Protein AF-A0A1G7VRT6-F1 (afdb_monomer)

Secondary structure (DSSP, 8-state):
--HHHHHHHHHHHHHHHHHHHHHHHHHHHHHHHHHHH-GGG--HHHHHHHHHHHHHHHHHHHHHHHHHHHHHHHHHHH-TTTT----------

Mean predicted aligned error: 7.06 Å

Foldseek 3Di:
DALLVLVVVLVVLLVVLVCLLVVLVVLLVVLVVCCVPPVVPDDPVSVVSSVVSVVSNVVSVVSNVVSVVVLVVSCVVQNPCGNPDDPPPPPDD

Nearest PDB structures (foldseek):
  5frg-assembly1_A  TM=7.160E-01  e=3.836E+00  Xenopus tropicalis
  6msr-assembly1_B  TM=5.242E-01  e=2.718E+00  synthetic construct
  5of9-assembly1_B  TM=4.258E-01  e=2.878E+00  Homo sapiens

Solvent-accessible surface area (backbone atoms only — not comparable to full-atom values): 4991 Å² total; per-residue (Å²): 133,53,58,42,58,54,44,49,54,44,51,51,48,37,50,52,15,46,49,41,21,54,53,14,43,53,48,23,52,52,38,51,53,43,45,74,77,41,51,94,77,56,48,73,67,53,53,53,49,23,55,50,28,40,53,43,14,52,51,12,50,53,46,30,53,52,34,51,53,52,50,52,53,50,31,72,76,62,39,86,66,54,43,62,83,74,81,82,72,83,84,72,132

Radius of gyration: 19.86 Å; Cα contacts (8 Å, |Δi|>4): 71; chains: 1; bounding box: 41×42×50 Å

Sequence (93 aa):
MSLIQARMSIRRNLLWARFVTFGGALYAVGGFVSYFLKPDRVSFWSVGSTVFFAAMSIVGVVLWIRARKRLIAFEAENGKDAGRQVPVTRSDR

Structure (mmCIF, N/CA/C/O backbone):
data_AF-A0A1G7VRT6-F1
#
_entry.id   AF-A0A1G7VRT6-F1
#
loop_
_atom_site.group_PDB
_atom_site.id
_atom_site.type_symbol
_atom_site.label_atom_id
_atom_site.label_alt_id
_atom_site.label_comp_id
_atom_site.label_asym_id
_atom_site.label_entity_id
_atom_site.label_seq_id
_atom_site.pdbx_PDB_ins_code
_atom_site.Cartn_x
_atom_site.Cartn_y
_atom_site.Cartn_z
_atom_site.occupancy
_atom_site.B_iso_or_equiv
_atom_site.auth_seq_id
_atom_site.auth_comp_id
_atom_site.auth_asym_id
_atom_site.auth_atom_id
_atom_site.pdbx_PDB_model_num
ATOM 1 N N . MET A 1 1 ? -5.234 4.113 27.496 1.00 63.56 1 MET A N 1
ATOM 2 C CA . MET A 1 1 ? -5.018 4.843 26.223 1.00 63.56 1 MET A CA 1
ATOM 3 C C . MET A 1 1 ? -6.332 5.513 25.848 1.00 63.56 1 MET A C 1
ATOM 5 O O . MET A 1 1 ? -7.355 4.854 25.981 1.00 63.56 1 MET A O 1
ATOM 9 N N . SER A 1 2 ? -6.354 6.796 25.470 1.00 85.25 2 SER A N 1
ATOM 10 C CA . SER A 1 2 ? -7.634 7.472 25.181 1.00 85.25 2 SER A CA 1
ATOM 11 C C . SER A 1 2 ? -8.237 7.003 23.849 1.00 85.25 2 SER A C 1
ATOM 13 O O . SER A 1 2 ? -7.499 6.657 22.924 1.00 85.25 2 SER A O 1
ATOM 15 N N . LEU A 1 3 ? -9.571 7.034 23.716 1.00 82.44 3 LEU A N 1
ATOM 16 C CA . LEU A 1 3 ? -10.270 6.679 22.465 1.00 82.44 3 LEU A CA 1
ATOM 17 C C . LEU A 1 3 ? -9.787 7.523 21.271 1.00 82.44 3 LEU A C 1
ATOM 19 O O . LEU A 1 3 ? -9.684 7.032 20.147 1.00 82.44 3 LEU A O 1
ATOM 23 N N . ILE A 1 4 ? -9.414 8.782 21.526 1.00 85.12 4 ILE A N 1
ATOM 24 C CA . ILE A 1 4 ? -8.830 9.695 20.536 1.00 85.12 4 ILE A CA 1
ATOM 25 C C . ILE A 1 4 ? -7.448 9.199 20.087 1.00 85.12 4 ILE A C 1
ATOM 27 O O . ILE A 1 4 ? -7.187 9.110 18.888 1.00 85.12 4 ILE A O 1
ATOM 31 N N . GLN A 1 5 ? -6.569 8.838 21.029 1.00 85.44 5 GLN A N 1
ATOM 32 C CA . GLN A 1 5 ? -5.235 8.311 20.717 1.00 85.44 5 GLN A CA 1
ATOM 33 C C . GLN A 1 5 ? -5.316 6.978 19.963 1.00 85.44 5 GLN A C 1
ATOM 35 O O . GLN A 1 5 ? -4.575 6.772 18.999 1.00 85.44 5 GLN A O 1
ATOM 40 N N . ALA A 1 6 ? -6.243 6.096 20.354 1.00 84.81 6 ALA A N 1
ATOM 41 C CA . ALA A 1 6 ? -6.482 4.830 19.670 1.00 84.81 6 ALA A CA 1
ATOM 42 C C . ALA A 1 6 ? -6.897 5.066 18.207 1.00 84.81 6 ALA A C 1
ATOM 44 O O . ALA A 1 6 ? -6.232 4.572 17.291 1.00 84.81 6 ALA A O 1
ATOM 45 N N . ARG A 1 7 ? -7.906 5.915 17.961 1.00 85.31 7 ARG A N 1
ATOM 46 C CA . ARG A 1 7 ? -8.371 6.232 16.599 1.00 85.31 7 ARG A CA 1
ATOM 47 C C . ARG A 1 7 ? -7.315 6.951 15.763 1.00 85.31 7 ARG A C 1
ATOM 49 O O . ARG A 1 7 ? -7.165 6.653 14.575 1.00 85.31 7 ARG A O 1
ATOM 56 N N . MET A 1 8 ? -6.557 7.865 16.367 1.00 89.00 8 MET A N 1
ATOM 57 C CA . MET A 1 8 ? -5.457 8.562 15.698 1.00 89.00 8 MET A CA 1
ATOM 58 C C . MET A 1 8 ? -4.361 7.583 15.259 1.00 89.00 8 MET A C 1
ATOM 60 O O . MET A 1 8 ? -3.887 7.674 14.126 1.00 89.00 8 MET A O 1
ATOM 64 N N . SER A 1 9 ? -4.007 6.603 16.097 1.00 89.00 9 SER A N 1
ATOM 65 C CA . SER A 1 9 ? -3.017 5.582 15.737 1.00 89.00 9 SER A CA 1
ATOM 66 C C . SER A 1 9 ? -3.464 4.741 14.529 1.00 89.00 9 SER A C 1
ATOM 68 O O . SER A 1 9 ? -2.687 4.535 13.595 1.00 89.00 9 SER A O 1
ATOM 70 N N . ILE A 1 10 ? -4.743 4.345 14.481 1.00 86.56 10 ILE A N 1
ATOM 71 C CA . ILE A 1 10 ? -5.327 3.584 13.367 1.00 86.56 10 ILE A CA 1
ATOM 72 C C . ILE A 1 10 ? -5.338 4.427 12.085 1.00 86.56 10 ILE A C 1
ATOM 74 O O . ILE A 1 10 ? -4.927 3.945 11.027 1.00 86.56 10 ILE A O 1
ATOM 78 N N . ARG A 1 11 ? -5.743 5.702 12.167 1.00 88.19 11 ARG A N 1
ATOM 79 C CA . ARG A 1 11 ? -5.713 6.630 11.022 1.00 88.19 11 ARG A CA 1
ATOM 80 C C . ARG A 1 11 ? -4.304 6.848 10.484 1.00 88.19 11 ARG A C 1
ATOM 82 O O . ARG A 1 11 ? -4.119 6.834 9.270 1.00 88.19 11 ARG A O 1
ATOM 89 N N . ARG A 1 12 ? -3.314 7.014 11.362 1.00 88.62 12 ARG A N 1
ATOM 90 C CA . ARG A 1 12 ? -1.912 7.163 10.959 1.00 88.62 12 ARG A CA 1
ATOM 91 C C . ARG A 1 12 ? -1.410 5.916 10.232 1.00 88.62 12 ARG A C 1
ATOM 93 O O . ARG A 1 12 ? -0.780 6.043 9.189 1.00 88.62 12 ARG A O 1
ATOM 100 N N . ASN A 1 13 ? -1.759 4.725 10.714 1.00 88.69 13 ASN A N 1
ATOM 101 C CA . ASN A 1 13 ? -1.413 3.471 10.039 1.00 88.69 13 ASN A CA 1
ATOM 102 C C . ASN A 1 13 ? -2.080 3.345 8.659 1.00 88.69 13 ASN A C 1
ATOM 104 O O . ASN A 1 13 ? -1.442 2.888 7.716 1.00 88.69 13 ASN A O 1
ATOM 108 N N . LEU A 1 14 ? -3.333 3.789 8.512 1.00 88.94 14 LEU A N 1
ATOM 109 C CA . LEU A 1 14 ? -4.013 3.843 7.211 1.00 88.94 14 LEU A CA 1
ATOM 110 C C . LEU A 1 14 ? -3.332 4.815 6.237 1.00 88.94 14 LEU A C 1
ATOM 112 O O . LEU A 1 14 ? -3.203 4.498 5.055 1.00 88.94 14 LEU A O 1
ATOM 116 N N . LEU A 1 15 ? -2.903 5.983 6.720 1.00 90.56 15 LEU A N 1
ATOM 117 C CA . LEU A 1 15 ? -2.154 6.970 5.937 1.00 90.56 15 LEU A CA 1
ATOM 118 C C . LEU A 1 15 ? -0.809 6.412 5.472 1.00 90.56 15 LEU A C 1
ATOM 120 O O . LEU A 1 15 ? -0.512 6.475 4.283 1.00 90.56 15 LEU A O 1
ATOM 124 N N . TRP A 1 16 ? -0.044 5.798 6.376 1.00 88.31 16 TRP A N 1
ATOM 125 C CA . TRP A 1 16 ? 1.221 5.151 6.028 1.00 88.31 16 TRP A CA 1
ATOM 126 C C . TRP A 1 16 ? 1.037 4.022 5.021 1.00 88.31 16 TRP A C 1
ATOM 128 O O . TRP A 1 16 ? 1.756 3.968 4.028 1.00 88.31 16 TRP A O 1
ATOM 138 N N . ALA A 1 17 ? 0.039 3.160 5.225 1.00 87.50 17 ALA A N 1
ATOM 139 C CA . ALA A 1 17 ? -0.251 2.078 4.293 1.00 87.50 17 ALA A CA 1
ATOM 140 C C . ALA A 1 17 ? -0.592 2.611 2.892 1.00 87.50 17 ALA A C 1
ATOM 142 O O . ALA A 1 17 ? -0.087 2.093 1.898 1.00 87.50 17 ALA A O 1
ATOM 143 N N . ARG A 1 18 ? -1.381 3.692 2.800 1.00 91.00 18 ARG A N 1
ATOM 144 C CA . ARG A 1 18 ? -1.655 4.376 1.526 1.00 91.00 18 ARG A CA 1
ATOM 145 C C . ARG A 1 18 ? -0.385 4.937 0.902 1.00 91.00 18 ARG A C 1
ATOM 147 O O . ARG A 1 18 ? -0.151 4.696 -0.275 1.00 91.00 18 ARG A O 1
ATOM 154 N N . PHE A 1 19 ? 0.431 5.644 1.678 1.00 91.44 19 PHE A N 1
ATOM 155 C CA . PHE A 1 19 ? 1.667 6.245 1.185 1.00 91.44 19 PHE A CA 1
ATOM 156 C C . PHE A 1 19 ? 2.615 5.193 0.597 1.00 91.44 19 PHE A C 1
ATOM 158 O O . PHE A 1 19 ? 3.072 5.346 -0.530 1.00 91.44 19 PHE A O 1
ATOM 165 N N . VAL A 1 20 ? 2.834 4.082 1.308 1.00 89.50 20 VAL A N 1
ATOM 166 C CA . VAL A 1 20 ? 3.669 2.967 0.830 1.00 89.50 20 VAL A CA 1
ATOM 167 C C . VAL A 1 20 ? 3.076 2.322 -0.426 1.00 89.50 20 VAL A C 1
ATOM 169 O O . VAL A 1 20 ? 3.805 2.048 -1.375 1.00 89.50 20 VAL A O 1
ATOM 172 N N . THR A 1 21 ? 1.754 2.131 -0.464 1.00 89.38 21 THR A N 1
ATOM 173 C CA . THR A 1 21 ? 1.067 1.542 -1.625 1.00 89.38 21 THR A CA 1
ATOM 174 C C . THR A 1 21 ? 1.239 2.405 -2.872 1.00 89.38 21 THR A C 1
ATOM 176 O O . THR A 1 21 ? 1.694 1.908 -3.902 1.00 89.38 21 THR A O 1
ATOM 179 N N . PHE A 1 22 ? 0.896 3.695 -2.778 1.00 92.81 22 PHE A N 1
ATOM 180 C CA . PHE A 1 22 ? 0.946 4.624 -3.906 1.00 92.81 22 PHE A CA 1
ATOM 181 C C . PHE A 1 22 ? 2.379 4.952 -4.314 1.00 92.81 22 PHE A C 1
ATOM 183 O O . PHE A 1 22 ? 2.669 4.966 -5.504 1.00 92.81 22 PHE A O 1
ATOM 190 N N . GLY A 1 23 ? 3.283 5.158 -3.354 1.00 91.19 23 GLY A N 1
ATOM 191 C CA . GLY A 1 23 ? 4.696 5.407 -3.636 1.00 91.19 23 GLY A CA 1
ATOM 192 C C . GLY A 1 23 ? 5.355 4.220 -4.336 1.00 91.19 23 GLY A C 1
ATOM 193 O O . GLY A 1 23 ? 5.997 4.397 -5.370 1.00 91.19 23 GLY A O 1
ATOM 194 N N . GLY A 1 24 ? 5.130 3.002 -3.828 1.00 89.94 24 GLY A N 1
ATOM 195 C CA . GLY A 1 24 ? 5.633 1.780 -4.456 1.00 89.94 24 GLY A CA 1
ATOM 196 C C . GLY A 1 24 ? 5.055 1.558 -5.854 1.00 89.94 24 GLY A C 1
ATOM 197 O O . GLY A 1 24 ? 5.800 1.255 -6.782 1.00 89.94 24 GLY A O 1
ATOM 198 N N . ALA A 1 25 ? 3.748 1.778 -6.031 1.00 92.44 25 ALA A N 1
ATOM 199 C CA . ALA A 1 25 ? 3.094 1.628 -7.330 1.00 92.44 25 ALA A CA 1
ATOM 200 C C . ALA A 1 25 ? 3.607 2.652 -8.350 1.00 92.44 25 ALA A C 1
ATOM 202 O O . ALA A 1 25 ? 3.932 2.286 -9.474 1.00 92.44 25 ALA A O 1
ATOM 203 N N . LEU A 1 26 ? 3.721 3.924 -7.960 1.00 95.44 26 LEU A N 1
ATOM 204 C CA . LEU A 1 26 ? 4.187 4.991 -8.843 1.00 95.44 26 LEU A CA 1
ATOM 205 C C . LEU A 1 26 ? 5.630 4.753 -9.296 1.00 95.44 26 LEU A C 1
ATOM 207 O O . LEU A 1 26 ? 5.931 4.891 -10.481 1.00 95.44 26 LEU A O 1
ATOM 211 N N . TYR A 1 27 ? 6.501 4.329 -8.376 1.00 94.19 27 TYR A N 1
ATOM 212 C CA . TYR A 1 27 ? 7.869 3.953 -8.723 1.00 94.19 27 TYR A CA 1
ATOM 213 C C . TYR A 1 27 ? 7.895 2.754 -9.676 1.00 94.19 27 TYR A C 1
ATOM 215 O O . TYR A 1 27 ? 8.585 2.795 -10.691 1.00 94.19 27 TYR A O 1
ATOM 223 N N . ALA A 1 28 ? 7.117 1.706 -9.387 1.00 91.50 28 ALA A N 1
ATOM 224 C CA . ALA A 1 28 ? 7.058 0.513 -10.225 1.00 91.50 28 ALA A CA 1
ATOM 225 C C . ALA A 1 28 ? 6.579 0.829 -11.652 1.00 91.50 28 ALA A C 1
ATOM 227 O O . ALA A 1 28 ? 7.184 0.377 -12.621 1.00 91.50 28 ALA A O 1
ATOM 228 N N . VAL A 1 29 ? 5.538 1.657 -11.788 1.00 93.88 29 VAL A N 1
ATOM 229 C CA . VAL A 1 29 ? 5.036 2.121 -13.089 1.00 93.88 29 VAL A CA 1
ATOM 230 C C . VAL A 1 29 ? 6.104 2.932 -13.821 1.00 93.88 29 VAL A C 1
ATOM 232 O O . VAL A 1 29 ? 6.365 2.671 -14.991 1.00 93.88 29 VAL A O 1
ATOM 235 N N . GLY A 1 30 ? 6.768 3.873 -13.143 1.00 92.56 30 GLY A N 1
ATOM 236 C CA . GLY A 1 30 ? 7.849 4.663 -13.738 1.00 92.56 30 GLY A CA 1
ATOM 237 C C . GLY A 1 30 ? 9.036 3.810 -14.198 1.00 92.56 30 GLY A C 1
ATOM 238 O O . GLY A 1 30 ? 9.577 4.037 -15.283 1.00 92.56 30 GLY A O 1
ATOM 239 N N . GLY A 1 31 ? 9.405 2.794 -13.415 1.00 91.19 31 GLY A N 1
ATOM 240 C CA . GLY A 1 31 ? 10.432 1.817 -13.773 1.00 91.19 31 GLY A CA 1
ATOM 241 C C . GLY A 1 31 ? 10.046 0.988 -14.997 1.00 91.19 31 GLY A C 1
ATOM 242 O O . GLY A 1 31 ? 10.843 0.851 -15.923 1.00 91.19 31 GLY A O 1
ATOM 243 N N . PHE A 1 32 ? 8.796 0.520 -15.055 1.00 91.25 32 PHE A N 1
ATOM 244 C CA . PHE A 1 32 ? 8.264 -0.210 -16.206 1.00 91.25 32 PHE A CA 1
ATOM 245 C C . PHE A 1 32 ? 8.273 0.660 -17.469 1.00 91.25 32 PHE A C 1
ATOM 247 O O . PHE A 1 32 ? 8.829 0.266 -18.487 1.00 91.25 32 PHE A O 1
ATOM 254 N N . VAL A 1 33 ? 7.755 1.888 -17.394 1.00 93.19 33 VAL A N 1
ATOM 255 C CA . VAL A 1 33 ? 7.775 2.845 -18.514 1.00 93.19 33 VAL A CA 1
ATOM 256 C C . VAL A 1 33 ? 9.207 3.119 -18.988 1.00 93.19 33 VAL A C 1
ATOM 258 O O . VAL A 1 33 ? 9.468 3.127 -20.189 1.00 93.19 33 VAL A O 1
ATOM 261 N N . SER A 1 34 ? 10.153 3.288 -18.061 1.00 90.81 34 SER A N 1
ATOM 262 C CA . SER A 1 34 ? 11.565 3.522 -18.395 1.00 90.81 34 SER A CA 1
ATOM 263 C C . SER A 1 34 ? 12.194 2.331 -19.121 1.00 90.81 34 SER A C 1
ATOM 265 O O . SER A 1 34 ? 12.933 2.536 -20.082 1.00 90.81 34 SER A O 1
ATOM 267 N N . TYR A 1 35 ? 11.855 1.104 -18.714 1.00 89.50 35 TYR A N 1
ATOM 268 C CA . TYR A 1 35 ? 12.310 -0.127 -19.363 1.00 89.50 35 TYR A CA 1
ATOM 269 C C . TYR A 1 35 ? 11.875 -0.214 -20.830 1.00 89.50 35 TYR A C 1
ATOM 271 O O . TYR A 1 35 ? 12.691 -0.553 -21.682 1.00 89.50 35 TYR A O 1
ATOM 279 N N . PHE A 1 36 ? 10.629 0.153 -21.147 1.00 91.31 36 PHE A N 1
ATOM 280 C CA . PHE A 1 36 ? 10.130 0.105 -22.528 1.00 91.31 36 PHE A CA 1
ATOM 281 C C . PHE A 1 36 ? 10.589 1.284 -23.389 1.00 91.31 36 PHE A C 1
ATOM 283 O O . PHE A 1 36 ? 10.815 1.108 -24.583 1.00 91.31 36 PHE A O 1
ATOM 290 N N . LEU A 1 37 ? 10.721 2.484 -22.816 1.00 92.94 37 LEU A N 1
ATOM 291 C CA . LEU A 1 37 ? 11.077 3.677 -23.590 1.00 92.94 37 LEU A CA 1
ATOM 292 C C . LEU A 1 37 ? 12.581 3.818 -23.839 1.00 92.94 37 LEU A C 1
ATOM 294 O O . LEU A 1 37 ? 12.968 4.402 -24.849 1.00 92.94 37 LEU A O 1
ATOM 298 N N . LYS A 1 38 ? 13.428 3.368 -22.904 1.00 90.62 38 LYS A N 1
ATOM 299 C CA . LYS A 1 38 ? 14.890 3.552 -22.959 1.00 90.62 38 LYS A CA 1
ATOM 300 C C . LYS A 1 38 ? 15.630 2.321 -22.420 1.00 90.62 38 LYS A C 1
ATOM 302 O O . LYS A 1 38 ? 16.337 2.436 -21.414 1.00 90.62 38 LYS A O 1
ATOM 307 N N . PRO A 1 39 ? 15.463 1.141 -23.046 1.00 84.50 39 PRO A N 1
ATOM 308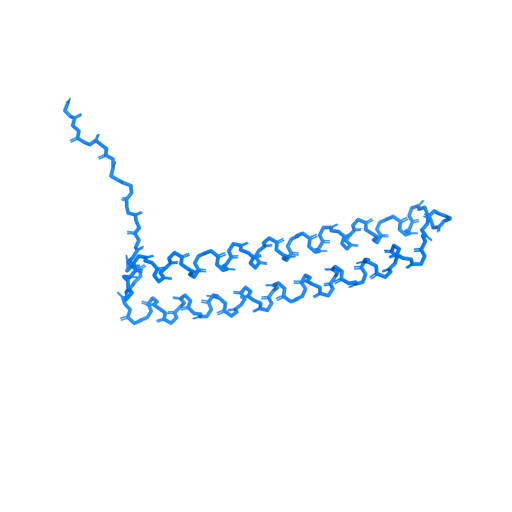 C CA . PRO A 1 39 ? 16.017 -0.115 -22.536 1.00 84.50 39 PRO A CA 1
ATOM 309 C C . PRO A 1 39 ? 17.549 -0.087 -22.418 1.00 84.50 39 PRO A C 1
ATOM 311 O O . PRO A 1 39 ? 18.104 -0.663 -21.488 1.00 84.50 39 PRO A O 1
ATOM 314 N N . ASP A 1 40 ? 18.225 0.648 -23.302 1.00 89.00 40 ASP A N 1
ATOM 315 C CA . ASP A 1 40 ? 19.676 0.867 -23.327 1.00 89.00 40 ASP A CA 1
ATOM 316 C C . ASP A 1 40 ? 20.211 1.611 -22.091 1.00 89.00 40 ASP A C 1
ATOM 318 O O . ASP A 1 40 ? 21.387 1.491 -21.749 1.00 89.00 40 ASP A O 1
ATOM 322 N N . ARG A 1 41 ? 19.353 2.368 -21.396 1.00 86.56 41 ARG A N 1
ATOM 323 C CA . ARG A 1 41 ? 19.715 3.143 -20.199 1.00 86.56 41 ARG A CA 1
ATOM 324 C C . ARG A 1 41 ? 19.291 2.483 -18.892 1.00 86.56 41 ARG A C 1
ATOM 326 O O . ARG A 1 41 ? 19.577 3.027 -17.823 1.00 86.56 41 ARG A O 1
ATOM 333 N N . VAL A 1 42 ? 18.601 1.344 -18.950 1.00 85.31 42 VAL A N 1
ATOM 334 C CA . VAL A 1 42 ? 18.139 0.644 -17.751 1.00 85.31 42 VAL A CA 1
ATOM 335 C C . VAL A 1 42 ? 19.215 -0.314 -17.259 1.00 85.31 42 VAL A C 1
ATOM 337 O O . VAL A 1 42 ? 19.562 -1.294 -17.909 1.00 85.31 42 VAL A O 1
ATOM 340 N N . SER A 1 43 ? 19.737 -0.037 -16.066 1.00 90.19 43 SER A N 1
ATOM 341 C CA . SER A 1 43 ? 20.690 -0.918 -15.395 1.00 90.19 43 SER A CA 1
ATOM 342 C C . SER A 1 43 ? 19.983 -2.059 -14.658 1.00 90.19 43 SER A C 1
ATOM 344 O O . SER A 1 43 ? 18.819 -1.947 -14.265 1.00 90.19 43 SER A O 1
ATOM 346 N N . PHE A 1 44 ? 20.717 -3.139 -14.380 1.00 88.62 44 PHE A N 1
ATOM 347 C CA . PHE A 1 44 ? 20.231 -4.257 -13.562 1.00 88.62 44 PHE A CA 1
ATOM 348 C C . PHE A 1 44 ? 19.663 -3.795 -12.206 1.00 88.62 44 PHE A C 1
ATOM 350 O O . PHE A 1 44 ? 18.594 -4.238 -11.787 1.00 88.62 44 PHE A O 1
ATOM 357 N N . TRP A 1 45 ? 20.327 -2.830 -11.558 1.00 88.50 45 TRP A N 1
ATOM 358 C CA . TRP A 1 45 ? 19.864 -2.226 -10.304 1.00 88.50 45 TRP A CA 1
ATOM 359 C C . TRP A 1 45 ? 18.502 -1.542 -10.431 1.00 88.50 45 TRP A C 1
ATOM 361 O O . TRP A 1 45 ? 17.689 -1.643 -9.515 1.00 88.50 45 TRP A O 1
ATOM 371 N N . SER A 1 46 ? 18.227 -0.887 -11.561 1.00 88.69 46 SER A N 1
ATOM 372 C CA . SER A 1 46 ? 16.938 -0.236 -11.810 1.00 88.69 46 SER A CA 1
ATOM 373 C C . SER A 1 46 ? 15.801 -1.245 -11.982 1.00 88.69 46 SER A C 1
ATOM 375 O O . SER A 1 46 ? 14.670 -0.975 -11.578 1.00 88.69 46 SER A O 1
ATOM 377 N N . VAL A 1 47 ? 16.071 -2.413 -12.570 1.00 91.00 47 VAL A N 1
ATOM 378 C CA . VAL A 1 47 ? 15.074 -3.492 -12.661 1.00 91.00 47 VAL A CA 1
ATOM 379 C C . VAL A 1 47 ? 14.810 -4.066 -11.270 1.00 91.00 47 VAL A C 1
ATOM 381 O O . VAL A 1 47 ? 13.656 -4.181 -10.858 1.00 91.00 47 VAL A O 1
ATOM 384 N N . GLY A 1 48 ? 15.874 -4.345 -10.510 1.00 91.62 48 GLY A N 1
ATOM 385 C CA . GLY A 1 48 ? 15.775 -4.843 -9.138 1.00 91.62 48 GLY A CA 1
ATOM 386 C C . GLY A 1 48 ? 14.987 -3.906 -8.218 1.00 91.62 48 GLY A C 1
ATOM 387 O O . GLY A 1 48 ? 14.084 -4.356 -7.511 1.00 91.62 48 GLY A O 1
ATOM 388 N N . SER A 1 49 ? 15.258 -2.596 -8.267 1.00 92.25 49 SER A N 1
ATOM 389 C CA . SER A 1 49 ? 14.506 -1.609 -7.482 1.00 92.25 49 SER A CA 1
ATOM 390 C C . SER A 1 49 ? 13.036 -1.551 -7.902 1.00 92.25 49 SER A C 1
ATOM 392 O O . SER A 1 49 ? 12.161 -1.521 -7.041 1.00 92.25 49 SER A O 1
ATOM 394 N N . THR A 1 50 ? 12.740 -1.608 -9.204 1.00 92.38 50 THR A N 1
ATOM 395 C CA . THR A 1 50 ? 11.362 -1.622 -9.725 1.00 92.38 50 THR A CA 1
ATOM 396 C C . THR A 1 50 ? 10.567 -2.797 -9.154 1.00 92.38 50 THR A C 1
ATOM 398 O O . THR A 1 50 ? 9.467 -2.604 -8.634 1.00 92.38 50 THR A O 1
ATOM 401 N N . VAL A 1 51 ? 11.144 -4.003 -9.178 1.00 93.88 51 VAL A N 1
ATOM 402 C CA . VAL A 1 51 ? 10.520 -5.208 -8.609 1.00 93.88 51 VAL A CA 1
ATOM 403 C C . VAL A 1 51 ? 10.337 -5.074 -7.096 1.00 93.88 51 VAL A C 1
ATOM 405 O O . VAL A 1 51 ? 9.263 -5.377 -6.574 1.00 93.88 51 VAL A O 1
ATOM 408 N N . PHE A 1 52 ? 11.347 -4.569 -6.383 1.00 94.12 52 PHE A N 1
ATOM 409 C CA . PHE A 1 52 ? 11.264 -4.341 -4.940 1.00 94.12 52 PHE A CA 1
ATOM 410 C C . PHE A 1 52 ? 10.130 -3.371 -4.570 1.00 94.12 52 PHE A C 1
ATOM 412 O O . PHE A 1 52 ? 9.320 -3.665 -3.689 1.00 94.12 52 PHE A O 1
ATOM 419 N N . PHE A 1 53 ? 10.022 -2.234 -5.260 1.00 91.50 53 PHE A N 1
ATOM 420 C CA . PHE A 1 53 ? 8.967 -1.253 -5.001 1.00 91.50 53 PHE A CA 1
ATOM 421 C C . PHE A 1 53 ? 7.574 -1.763 -5.395 1.00 91.50 53 PHE A C 1
ATOM 423 O O . PHE A 1 53 ? 6.600 -1.461 -4.699 1.00 91.50 53 PHE A O 1
ATOM 430 N N . ALA A 1 54 ? 7.472 -2.602 -6.431 1.00 92.75 54 ALA A N 1
ATOM 431 C CA . ALA A 1 54 ? 6.235 -3.310 -6.753 1.00 92.75 54 ALA A CA 1
ATOM 432 C C . ALA A 1 54 ? 5.810 -4.248 -5.608 1.00 92.75 54 ALA A C 1
ATOM 434 O O . ALA A 1 54 ? 4.658 -4.212 -5.171 1.00 92.75 54 ALA A O 1
ATOM 435 N N . ALA A 1 55 ? 6.743 -5.024 -5.046 1.00 94.44 55 ALA A N 1
ATOM 436 C CA . ALA A 1 55 ? 6.471 -5.878 -3.890 1.00 94.44 55 ALA A CA 1
ATOM 437 C C . ALA A 1 55 ? 6.070 -5.060 -2.647 1.00 94.44 55 ALA A C 1
ATOM 439 O O . ALA A 1 55 ? 5.103 -5.396 -1.961 1.00 94.44 55 ALA A O 1
ATOM 440 N N . MET A 1 56 ? 6.746 -3.937 -2.387 1.00 92.44 56 MET A N 1
ATOM 441 C CA . MET A 1 56 ? 6.387 -3.013 -1.304 1.00 92.44 56 MET A CA 1
ATOM 442 C C . MET A 1 56 ? 4.983 -2.424 -1.474 1.00 92.44 56 MET A C 1
ATOM 444 O O . MET A 1 56 ? 4.272 -2.249 -0.482 1.00 92.44 56 MET A O 1
ATOM 448 N N . SER A 1 57 ? 4.546 -2.170 -2.711 1.00 92.44 57 SER A N 1
ATOM 449 C CA . SER A 1 57 ? 3.175 -1.737 -2.988 1.00 92.44 57 SER A CA 1
ATOM 450 C C . SER A 1 57 ? 2.155 -2.786 -2.529 1.00 92.44 57 SER A C 1
ATOM 452 O O . SER A 1 57 ? 1.210 -2.453 -1.811 1.00 92.44 57 SER A O 1
ATOM 454 N N . ILE A 1 58 ? 2.399 -4.069 -2.828 1.00 94.12 58 ILE A N 1
ATOM 455 C CA . ILE A 1 58 ? 1.556 -5.192 -2.376 1.00 94.12 58 ILE A CA 1
ATOM 456 C C . ILE A 1 58 ? 1.520 -5.264 -0.843 1.00 94.12 58 ILE A C 1
ATOM 458 O O . ILE A 1 58 ? 0.446 -5.392 -0.247 1.00 94.12 58 ILE A O 1
ATOM 462 N N . VAL A 1 59 ? 2.672 -5.121 -0.180 1.00 93.12 59 VAL A N 1
ATOM 463 C CA . VAL A 1 59 ? 2.747 -5.067 1.291 1.00 93.12 59 VAL A CA 1
ATOM 464 C C . VAL A 1 59 ? 1.915 -3.902 1.839 1.00 93.12 59 VAL A C 1
ATOM 466 O O . VAL A 1 59 ? 1.170 -4.078 2.807 1.00 93.12 59 VAL A O 1
ATOM 469 N N . GLY 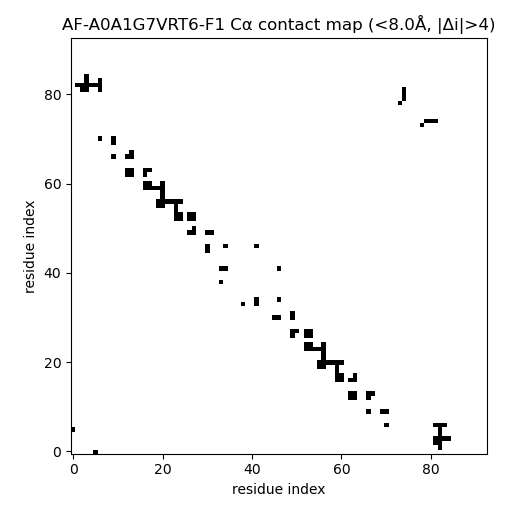A 1 60 ? 1.972 -2.732 1.199 1.00 88.62 60 GLY A N 1
ATOM 470 C CA . GLY A 1 60 ? 1.143 -1.573 1.529 1.00 88.62 60 GLY A CA 1
ATOM 471 C C . GLY A 1 60 ? -0.358 -1.881 1.487 1.00 88.62 60 GLY A C 1
ATOM 472 O O . GLY A 1 60 ? -1.079 -1.546 2.432 1.00 88.62 60 GLY A O 1
ATOM 473 N N . VAL A 1 61 ? -0.823 -2.600 0.459 1.00 91.88 61 VAL A N 1
ATOM 474 C CA . VAL A 1 61 ? -2.225 -3.040 0.341 1.00 91.88 61 VAL A CA 1
ATOM 475 C C . VAL A 1 61 ? -2.616 -3.948 1.507 1.00 91.88 61 VAL A C 1
ATOM 477 O O . VAL A 1 61 ? -3.661 -3.747 2.131 1.00 91.88 61 VAL A O 1
ATOM 480 N N . VAL A 1 62 ? -1.768 -4.917 1.861 1.00 93.75 62 VAL A N 1
ATOM 481 C CA . VAL A 1 62 ? -2.019 -5.821 2.996 1.00 93.75 62 VAL A CA 1
ATOM 482 C C . VAL A 1 62 ? -2.116 -5.041 4.310 1.00 93.75 62 VAL A C 1
ATOM 484 O O . VAL A 1 62 ? -3.036 -5.271 5.105 1.00 93.75 62 VAL A O 1
ATOM 487 N N . LEU A 1 63 ? -1.206 -4.091 4.542 1.00 89.94 63 LEU A N 1
ATOM 488 C CA . LEU A 1 63 ? -1.238 -3.220 5.720 1.00 89.94 63 LEU A CA 1
ATOM 489 C C . LEU A 1 63 ? -2.510 -2.370 5.759 1.00 89.94 63 LEU A C 1
ATOM 491 O O . LEU A 1 63 ? -3.118 -2.224 6.822 1.00 89.94 63 LEU A O 1
ATOM 495 N N . TRP A 1 64 ? -2.953 -1.866 4.609 1.00 89.62 64 TRP A N 1
ATOM 496 C CA . TRP A 1 64 ? -4.176 -1.082 4.498 1.00 89.62 64 TRP A CA 1
ATOM 497 C C . TRP A 1 64 ? -5.414 -1.909 4.859 1.00 89.62 64 TRP A C 1
ATOM 499 O O . TRP A 1 64 ? -6.223 -1.470 5.680 1.00 89.62 64 TRP A O 1
ATOM 509 N N . ILE A 1 65 ? -5.530 -3.133 4.332 1.00 92.12 65 ILE A N 1
ATOM 510 C CA . ILE A 1 65 ? -6.628 -4.054 4.660 1.00 92.12 65 ILE A CA 1
ATOM 511 C C . ILE A 1 65 ? -6.640 -4.360 6.162 1.00 92.12 65 ILE A C 1
ATOM 513 O O . ILE A 1 65 ? -7.687 -4.268 6.806 1.00 92.12 65 ILE A O 1
ATOM 517 N N . ARG A 1 66 ? -5.479 -4.682 6.750 1.00 91.31 66 ARG A N 1
ATOM 518 C CA . ARG A 1 66 ? -5.359 -4.966 8.191 1.00 91.31 66 ARG A CA 1
ATOM 519 C C . ARG A 1 66 ? -5.759 -3.761 9.044 1.00 91.31 66 ARG A C 1
ATOM 521 O O . ARG A 1 66 ? -6.519 -3.915 9.998 1.00 91.31 66 ARG A O 1
ATOM 528 N N . ALA A 1 67 ? -5.292 -2.564 8.696 1.00 87.94 67 ALA A N 1
ATOM 529 C CA . ALA A 1 67 ? -5.640 -1.340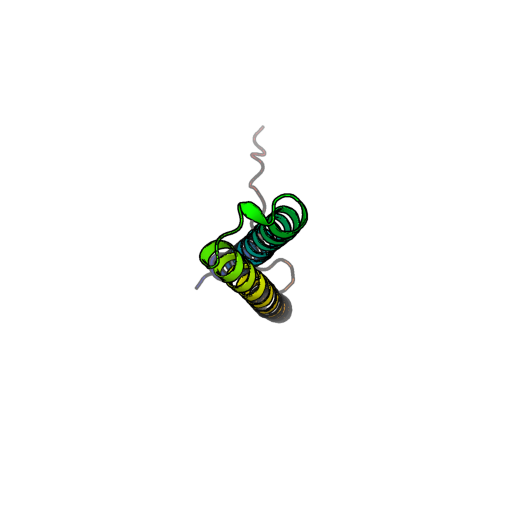 9.411 1.00 87.94 67 ALA A CA 1
ATOM 530 C C . ALA A 1 67 ? -7.136 -1.006 9.285 1.00 87.94 67 ALA A C 1
ATOM 532 O O . ALA A 1 67 ? -7.752 -0.564 10.253 1.00 87.94 67 ALA A O 1
ATOM 533 N N . ARG A 1 68 ? -7.748 -1.287 8.129 1.00 90.19 68 ARG A N 1
ATOM 534 C CA . ARG A 1 68 ? -9.185 -1.094 7.916 1.00 90.19 68 ARG A CA 1
ATOM 535 C C . ARG A 1 68 ? -10.026 -2.071 8.733 1.00 90.19 68 ARG A C 1
ATOM 537 O O . ARG A 1 68 ? -10.995 -1.644 9.348 1.00 90.19 68 ARG A O 1
ATOM 544 N N . LYS A 1 69 ? -9.623 -3.344 8.819 1.00 91.38 69 LYS A N 1
ATOM 545 C CA . LYS A 1 69 ? -10.266 -4.326 9.712 1.00 91.38 69 LYS A CA 1
ATOM 546 C C . LYS A 1 69 ? -10.211 -3.883 11.177 1.00 91.38 69 LYS A C 1
ATOM 548 O O . LYS A 1 69 ? -11.219 -3.959 11.867 1.00 91.38 69 LYS A O 1
ATOM 553 N N . ARG A 1 70 ? -9.070 -3.348 11.630 1.00 88.56 70 ARG A N 1
ATOM 554 C CA . ARG A 1 70 ? -8.929 -2.793 12.990 1.00 88.56 70 ARG A CA 1
ATOM 555 C C . ARG A 1 70 ? -9.839 -1.591 13.237 1.00 88.56 70 ARG A C 1
ATOM 557 O O . ARG A 1 70 ? -10.388 -1.477 14.324 1.00 88.56 70 ARG A O 1
ATOM 564 N N . LEU A 1 71 ? -10.015 -0.716 12.244 1.00 88.12 71 LEU A N 1
ATOM 565 C CA . LEU A 1 71 ? -10.953 0.404 12.350 1.00 88.12 71 LEU A CA 1
ATOM 566 C C . LEU A 1 71 ? -12.39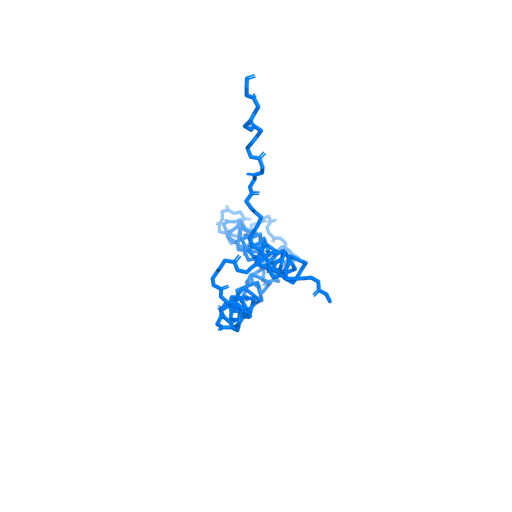7 -0.091 12.507 1.00 88.12 71 LEU A C 1
ATOM 568 O O . LEU A 1 71 ? -13.111 0.415 13.362 1.00 88.12 71 LEU A O 1
ATOM 572 N N . ILE A 1 72 ? -12.802 -1.089 11.717 1.00 88.50 72 ILE A N 1
ATOM 573 C CA . ILE A 1 72 ? -14.154 -1.663 11.777 1.00 88.50 72 ILE A CA 1
ATOM 574 C C . ILE A 1 72 ? -14.413 -2.294 13.149 1.00 88.50 72 ILE A C 1
ATOM 576 O O . ILE A 1 72 ? -15.452 -2.031 13.742 1.00 88.50 72 ILE A O 1
ATOM 580 N N . ALA A 1 73 ? -13.464 -3.075 13.675 1.00 90.44 73 ALA A N 1
ATOM 581 C CA . ALA A 1 73 ? -13.576 -3.655 15.014 1.00 90.44 73 ALA A CA 1
ATOM 582 C C . ALA A 1 73 ? -13.680 -2.567 16.099 1.00 90.44 73 ALA A C 1
ATOM 584 O O . ALA A 1 73 ? -14.575 -2.610 16.936 1.00 90.44 73 ALA A O 1
ATOM 585 N N . PHE A 1 74 ? -12.837 -1.532 16.021 1.00 88.31 74 PHE A N 1
ATOM 586 C CA . PHE A 1 74 ? -12.888 -0.399 16.946 1.00 88.31 74 PHE A CA 1
ATOM 587 C C . PHE A 1 74 ? -14.243 0.330 16.916 1.00 88.31 74 PHE A C 1
ATOM 589 O O . PHE A 1 74 ? -14.776 0.679 17.969 1.00 88.31 74 PHE A O 1
ATOM 596 N N . GLU A 1 75 ? -14.802 0.558 15.724 1.00 88.88 75 GLU A N 1
ATOM 597 C CA . GLU A 1 75 ? -16.104 1.214 15.544 1.00 88.88 75 GLU A CA 1
ATOM 598 C C . GLU A 1 75 ? -17.277 0.330 15.993 1.00 88.88 75 GLU A C 1
ATOM 600 O O . GLU A 1 75 ? -18.281 0.869 16.458 1.00 88.88 75 GLU A O 1
ATOM 605 N N . ALA A 1 76 ? -17.152 -0.997 15.899 1.00 90.56 76 ALA A N 1
ATOM 606 C CA . ALA A 1 76 ? -18.141 -1.942 16.415 1.00 90.56 76 ALA A CA 1
ATOM 607 C C . ALA A 1 76 ? -18.178 -1.967 17.953 1.00 90.56 76 ALA A C 1
ATOM 609 O O . ALA A 1 76 ? -19.255 -2.056 18.532 1.00 90.56 76 ALA A O 1
ATOM 610 N N . GLU A 1 77 ? -17.021 -1.846 18.608 1.00 88.44 77 GLU A N 1
ATOM 611 C CA . GLU A 1 77 ? -16.910 -1.864 20.074 1.00 88.44 77 GLU A CA 1
ATOM 612 C C . GLU A 1 77 ? -17.270 -0.521 20.725 1.00 88.44 77 GLU A C 1
ATOM 614 O O . GLU A 1 77 ? -17.893 -0.495 21.782 1.00 88.44 77 GLU A O 1
ATOM 619 N N . ASN A 1 78 ? -16.870 0.602 20.119 1.00 86.38 78 ASN A N 1
ATOM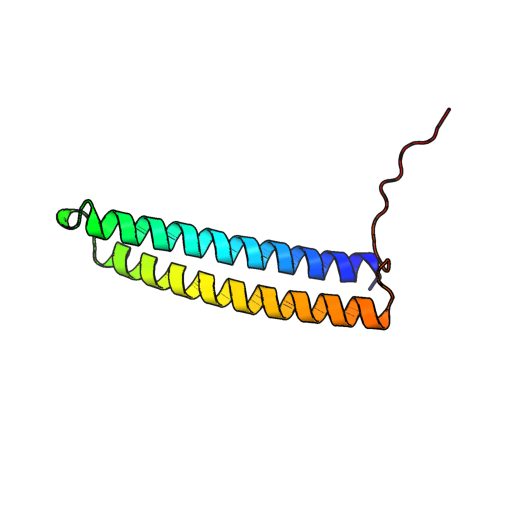 620 C CA . ASN A 1 78 ? -16.931 1.920 20.769 1.00 86.38 78 ASN A CA 1
ATOM 621 C C . ASN A 1 78 ? -17.968 2.868 20.140 1.00 86.38 78 ASN A C 1
ATOM 623 O O . ASN A 1 78 ? -18.228 3.945 20.675 1.00 86.38 78 ASN A O 1
ATOM 627 N N . GLY A 1 79 ? -18.553 2.492 19.001 1.00 83.81 79 GLY A N 1
ATOM 628 C CA . GLY A 1 79 ? -19.441 3.336 18.202 1.00 83.81 79 GLY A CA 1
ATOM 629 C C . GLY A 1 79 ? -18.704 4.155 17.132 1.00 83.81 79 GLY A C 1
ATOM 630 O O . GLY A 1 79 ? -17.535 4.524 17.272 1.00 83.81 79 GLY A O 1
ATOM 631 N N . LYS A 1 80 ? -19.406 4.478 16.034 1.00 80.81 80 LYS A N 1
ATOM 632 C CA . LYS A 1 80 ? -18.847 5.163 14.843 1.00 80.81 80 LYS A CA 1
ATOM 633 C C . LYS A 1 80 ? -18.171 6.507 15.143 1.00 80.81 80 LYS A C 1
ATOM 635 O O . LYS A 1 80 ? -17.203 6.881 14.466 1.00 80.81 80 LYS A O 1
ATOM 640 N N . ASP A 1 81 ? -18.642 7.225 16.157 1.00 77.69 81 ASP A N 1
ATOM 641 C CA . ASP A 1 81 ? -18.139 8.554 16.523 1.00 77.69 81 ASP A CA 1
ATOM 642 C C . ASP A 1 81 ? -17.107 8.540 17.661 1.00 77.69 81 ASP A C 1
ATOM 644 O O . ASP A 1 81 ? -16.540 9.583 17.990 1.00 77.69 81 ASP A O 1
ATOM 648 N N . ALA A 1 82 ? -16.7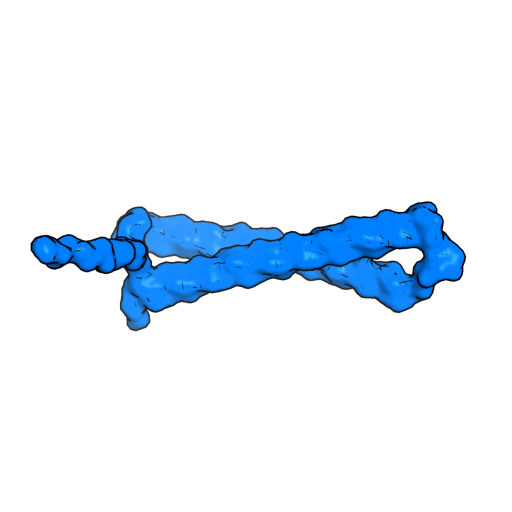50 7.365 18.192 1.00 76.19 82 ALA A N 1
ATOM 649 C CA . ALA A 1 82 ? -15.732 7.249 19.232 1.00 76.19 82 ALA A CA 1
ATOM 650 C C . ALA A 1 82 ? -14.400 7.868 18.795 1.00 76.19 82 ALA A C 1
ATOM 652 O O . ALA A 1 82 ? -13.856 7.533 17.743 1.00 76.19 82 ALA A O 1
ATOM 653 N N . GLY A 1 83 ? -13.860 8.796 19.587 1.00 71.94 83 GLY A N 1
ATOM 654 C CA . GLY A 1 83 ? -12.561 9.423 19.319 1.00 71.94 83 GLY A CA 1
ATOM 655 C C . GLY A 1 83 ? -12.507 10.310 18.067 1.00 71.94 83 GLY A C 1
ATOM 656 O O . GLY A 1 83 ? -11.414 10.587 17.568 1.00 71.94 83 GLY A O 1
ATOM 657 N N . ARG A 1 84 ? -13.656 10.732 17.520 1.00 78.25 84 ARG A N 1
ATOM 658 C CA . ARG A 1 84 ? -13.720 11.705 16.422 1.00 78.25 84 ARG A CA 1
ATOM 659 C C . ARG A 1 84 ? -13.462 13.104 16.993 1.00 78.25 84 ARG A C 1
ATOM 661 O O . ARG A 1 84 ? -14.164 13.547 17.892 1.00 78.25 84 ARG A O 1
ATOM 668 N N . GLN A 1 85 ? -12.439 13.793 16.492 1.00 69.75 85 GLN A N 1
ATOM 669 C CA . GLN A 1 85 ? -12.207 15.194 16.846 1.00 69.75 85 GLN A CA 1
ATOM 670 C C . GLN A 1 85 ? -13.164 16.056 16.019 1.00 69.75 85 GLN A C 1
ATOM 672 O O . GLN A 1 85 ? -13.025 16.124 14.796 1.00 69.75 85 GLN A O 1
ATOM 677 N N . VAL A 1 86 ? -14.154 16.665 16.671 1.00 70.31 86 VAL A N 1
ATOM 678 C CA . VAL A 1 86 ? -14.944 17.743 16.071 1.00 70.31 86 VAL A CA 1
ATOM 679 C C . VAL A 1 86 ? -14.104 19.012 16.217 1.00 70.31 86 VAL A C 1
ATOM 681 O O . VAL A 1 86 ? -13.666 19.299 17.335 1.00 70.31 86 VAL A O 1
ATOM 684 N N . PRO A 1 87 ? -13.793 19.736 15.128 1.00 64.06 87 PRO A N 1
ATOM 685 C CA . PRO A 1 87 ? -13.110 21.012 15.257 1.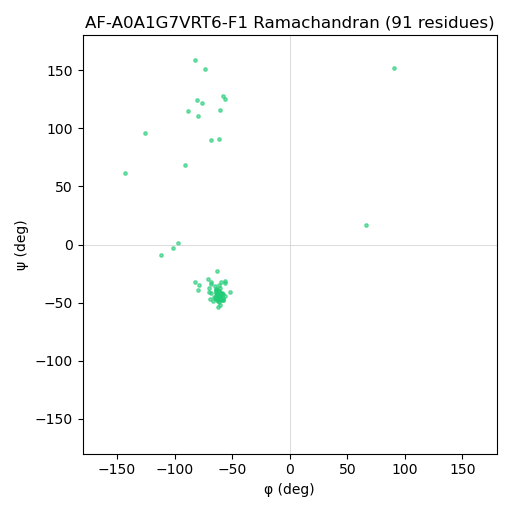00 64.06 87 PRO A CA 1
ATOM 686 C C . PRO A 1 87 ? -13.968 21.918 16.137 1.00 64.06 87 PRO A C 1
ATOM 688 O O . PRO A 1 87 ? -15.162 22.073 15.884 1.00 64.06 87 PRO A O 1
ATOM 691 N N . VAL A 1 88 ? -13.369 22.492 17.182 1.00 68.06 88 VAL A N 1
ATOM 692 C CA . VAL A 1 88 ? -14.016 23.542 17.968 1.00 68.06 88 VAL A CA 1
ATOM 693 C C . VAL A 1 88 ? -14.104 24.751 17.044 1.00 68.06 88 VAL A C 1
ATOM 695 O O . VAL A 1 88 ? -13.163 25.533 16.930 1.00 68.06 88 VAL A O 1
ATOM 698 N N . THR A 1 89 ? -15.197 24.861 16.292 1.00 66.12 89 THR A N 1
ATOM 699 C CA . THR A 1 89 ? -15.542 26.111 15.625 1.00 66.12 89 T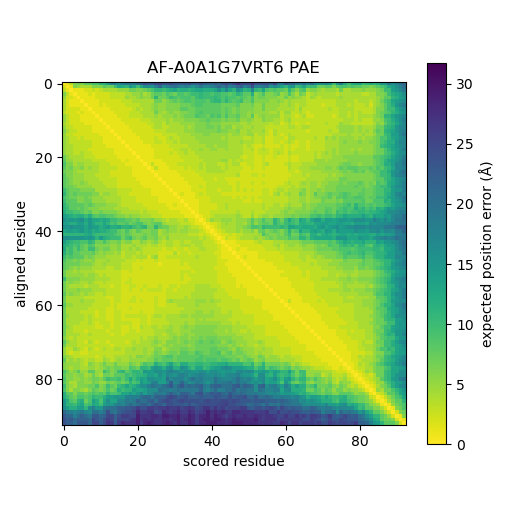HR A CA 1
ATOM 700 C C . THR A 1 89 ? -15.723 27.130 16.732 1.00 66.12 89 THR A C 1
ATOM 702 O O . THR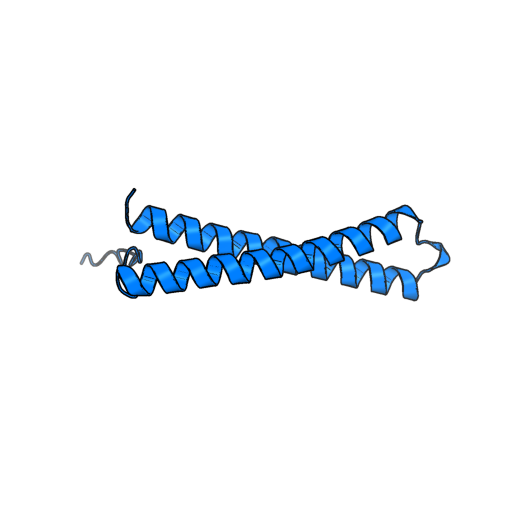 A 1 89 ? -16.584 26.954 17.593 1.00 66.12 89 THR A O 1
ATOM 705 N N . ARG A 1 90 ? -14.856 28.143 16.750 1.00 63.47 90 ARG A N 1
ATOM 706 C CA . ARG A 1 90 ? -14.910 29.264 17.684 1.00 63.47 90 ARG A CA 1
ATOM 707 C C . ARG A 1 90 ? -16.239 29.990 17.460 1.00 63.47 90 ARG A C 1
ATOM 709 O O . ARG A 1 90 ? -16.362 30.815 16.565 1.00 63.47 90 ARG A O 1
ATOM 716 N N . SER A 1 91 ? -17.255 29.573 18.202 1.00 65.88 91 SER A N 1
ATOM 717 C CA . SER A 1 91 ? -18.577 30.183 18.267 1.00 65.88 91 SER A CA 1
ATOM 718 C C . SER A 1 91 ? -18.543 31.211 19.393 1.00 65.88 91 SER A C 1
ATOM 720 O O . SER A 1 91 ? -19.168 31.022 20.430 1.00 65.88 91 SER A O 1
ATOM 722 N N . ASP A 1 92 ? -17.789 32.281 19.185 1.00 59.94 92 ASP A N 1
ATOM 723 C CA . ASP A 1 92 ? -17.846 33.477 20.020 1.00 59.94 92 ASP A CA 1
ATOM 724 C C . ASP A 1 92 ? -18.104 34.623 19.034 1.00 59.94 92 ASP A C 1
ATOM 726 O O . ASP A 1 92 ? -17.268 34.876 18.170 1.00 59.94 92 ASP A O 1
ATOM 730 N N . ARG A 1 93 ? -19.380 35.000 18.890 1.00 51.81 93 ARG A N 1
ATOM 731 C CA . ARG A 1 93 ? -19.947 36.269 19.382 1.00 51.81 93 ARG A CA 1
ATOM 732 C C . ARG A 1 93 ? -19.458 37.484 18.607 1.00 51.81 93 ARG A C 1
ATOM 734 O O . ARG A 1 93 ? -18.288 37.872 18.791 1.00 51.81 93 ARG A O 1
#

pLDDT: mean 86.49, std 8.81, range [51.81, 95.44]